Protein AF-A0A7V7JKV7-F1 (afdb_monomer_lite)

Secondary structure (DSSP, 8-state):
-----HHHHHHHHHHHHHHHHHHHHHHHHHHHHHHH--------------------HHHHHHHHHHHHHHHSS------------S-SS--HHHHHHHHHHHHHHTS----

Foldseek 3Di:
DDDDDPVNVVVVVVVVVVVVVVVVVVVVVVVCVVVVPPDDDDDDDDPPDPPQPACPVVNVVVVQVVVCVVVVHRDDDPDDHDPPDPPPPDDVVVVVVVCVVVVVVVPPPDD

pLDDT: mean 76.71, std 17.57, range [37.28, 96.38]

Radius of gyration: 28.01 Å; chains: 1; bounding box: 50×58×71 Å

Sequence (111 aa):
MASVSVEEVMAAVEKLRRDMQGEIATLKAALAAVKGARPAAAASAPVAAASAIEVSPEVVAILAASITAFLGKKVRIRSAKMLQTPYEIVNPWAQRGRVFIHASRNLPRRR

Structure (mmCIF, N/CA/C/O backbone):
data_AF-A0A7V7JKV7-F1
#
_entry.id   AF-A0A7V7JKV7-F1
#
loop_
_atom_site.group_PDB
_atom_site.id
_atom_site.type_symbol
_atom_site.label_atom_id
_atom_site.label_alt_id
_atom_site.label_comp_id
_atom_site.label_asym_id
_atom_site.label_entity_id
_atom_site.label_seq_id
_atom_site.pdbx_PDB_ins_code
_atom_site.Cartn_x
_atom_site.Cartn_y
_atom_site.Cartn_z
_atom_site.occupancy
_atom_site.B_iso_or_equiv
_atom_site.auth_seq_id
_atom_site.auth_comp_id
_atom_site.auth_asym_id
_atom_site.auth_atom_id
_atom_site.pdbx_PDB_model_num
ATOM 1 N N . MET A 1 1 ? 33.472 20.689 -47.789 1.00 43.47 1 MET A N 1
ATOM 2 C CA . MET A 1 1 ? 32.216 20.408 -47.066 1.00 43.47 1 MET A CA 1
ATOM 3 C C . MET A 1 1 ? 31.495 19.329 -47.848 1.00 43.47 1 MET A C 1
ATOM 5 O O . MET A 1 1 ? 31.093 19.605 -48.968 1.00 43.47 1 MET A O 1
ATOM 9 N N . ALA A 1 2 ? 31.460 18.094 -47.345 1.00 56.19 2 ALA A N 1
ATOM 10 C CA . ALA A 1 2 ? 30.767 17.006 -48.031 1.00 56.19 2 ALA A CA 1
ATOM 11 C C . ALA A 1 2 ? 29.258 17.243 -47.899 1.00 56.19 2 ALA A C 1
ATOM 13 O O . ALA A 1 2 ? 28.726 17.243 -46.790 1.00 56.19 2 ALA A O 1
ATOM 14 N N . SER A 1 3 ? 28.592 17.537 -49.012 1.00 59.69 3 SER A N 1
ATOM 15 C CA . SER A 1 3 ? 27.138 17.628 -49.073 1.00 59.69 3 SER A CA 1
ATOM 16 C C . SER A 1 3 ? 26.575 16.217 -48.955 1.00 59.69 3 SER A C 1
ATOM 18 O O . SER A 1 3 ? 26.669 15.446 -49.907 1.00 59.69 3 SER A O 1
ATOM 20 N N . VAL A 1 4 ? 26.037 15.876 -47.785 1.00 73.62 4 VAL A N 1
ATOM 21 C CA . VAL A 1 4 ? 25.295 14.626 -47.591 1.00 73.62 4 VAL A CA 1
ATOM 22 C C . VAL A 1 4 ? 24.109 14.644 -48.550 1.00 73.62 4 VAL A C 1
ATOM 24 O O . VAL A 1 4 ? 23.302 15.579 -48.529 1.00 73.62 4 VAL A O 1
ATOM 27 N N . SER A 1 5 ? 24.039 13.651 -49.430 1.00 83.88 5 SER A N 1
ATOM 28 C CA . SER A 1 5 ? 22.972 13.557 -50.420 1.00 83.88 5 SER A CA 1
ATOM 29 C C . SER A 1 5 ? 21.663 13.121 -49.749 1.00 83.88 5 SER A C 1
ATOM 31 O O . SER A 1 5 ? 21.651 12.383 -48.763 1.00 83.88 5 SER A O 1
ATOM 33 N N . VAL A 1 6 ? 20.524 13.581 -50.273 1.00 83.12 6 VAL A N 1
ATOM 34 C CA . VAL A 1 6 ? 19.194 13.180 -49.767 1.00 83.12 6 VAL A CA 1
ATOM 35 C C . VAL A 1 6 ? 19.011 11.657 -49.861 1.00 83.12 6 VAL A C 1
ATOM 37 O O . VAL A 1 6 ? 18.364 11.053 -49.009 1.00 83.12 6 VAL A O 1
ATOM 40 N N . GLU A 1 7 ? 19.646 11.027 -50.848 1.00 85.75 7 GLU A N 1
ATOM 41 C CA . GLU A 1 7 ? 19.646 9.577 -51.050 1.00 85.75 7 GLU A CA 1
ATOM 42 C C . GLU A 1 7 ? 20.356 8.828 -49.911 1.00 85.75 7 GLU A C 1
ATOM 44 O O . GLU A 1 7 ? 19.828 7.837 -49.406 1.00 85.75 7 GLU A O 1
ATOM 49 N N . GLU A 1 8 ? 21.493 9.335 -49.425 1.00 87.00 8 GLU A N 1
ATOM 50 C CA . GLU A 1 8 ? 22.204 8.765 -48.271 1.00 87.00 8 GLU A CA 1
ATOM 51 C C . GLU A 1 8 ? 21.377 8.850 -46.983 1.00 87.00 8 GLU A C 1
ATOM 53 O O . GLU A 1 8 ? 21.347 7.903 -46.193 1.00 87.00 8 GLU A O 1
ATOM 58 N N . VAL A 1 9 ? 20.667 9.962 -46.781 1.00 90.19 9 VAL A N 1
ATOM 59 C CA . VAL A 1 9 ? 19.790 10.151 -45.615 1.00 90.19 9 VAL A CA 1
ATOM 60 C C . VAL A 1 9 ? 18.619 9.171 -45.663 1.00 90.19 9 VAL A C 1
ATOM 62 O O . VAL A 1 9 ? 18.316 8.529 -44.657 1.00 90.19 9 VAL A O 1
ATOM 65 N N . MET A 1 10 ? 17.988 8.998 -46.826 1.00 90.00 10 MET A N 1
ATOM 66 C CA . MET A 1 10 ? 16.882 8.050 -46.989 1.00 90.00 10 MET A CA 1
ATOM 67 C C . MET A 1 10 ? 17.343 6.601 -46.797 1.00 90.00 10 MET A C 1
ATOM 69 O O . MET A 1 10 ? 16.697 5.848 -46.065 1.00 90.00 10 MET A O 1
ATOM 73 N N . ALA A 1 11 ? 18.507 6.232 -47.338 1.00 91.12 11 ALA A N 1
ATOM 74 C CA . ALA A 1 11 ? 19.102 4.915 -47.118 1.00 91.12 11 ALA A CA 1
ATOM 75 C C . ALA A 1 11 ? 19.424 4.662 -45.630 1.00 91.12 11 ALA A C 1
ATOM 77 O O . ALA A 1 11 ? 19.200 3.560 -45.115 1.00 91.12 11 ALA A O 1
ATOM 78 N N . ALA A 1 12 ? 19.899 5.684 -44.908 1.00 90.50 12 ALA A N 1
ATOM 79 C CA . ALA A 1 12 ? 20.160 5.600 -43.472 1.00 90.50 12 ALA A CA 1
ATOM 80 C C . ALA A 1 12 ? 18.869 5.438 -42.648 1.00 90.50 12 ALA A C 1
ATOM 82 O O . ALA A 1 12 ? 18.834 4.630 -41.718 1.00 90.50 12 ALA A O 1
ATOM 83 N N . VAL A 1 13 ? 17.791 6.141 -43.009 1.00 94.50 13 VAL A N 1
ATOM 84 C CA . VAL A 1 13 ? 16.478 6.016 -42.350 1.00 94.50 13 VAL A CA 1
ATOM 85 C C . VAL A 1 13 ? 15.872 4.631 -42.578 1.00 94.50 13 VAL A C 1
ATOM 87 O O . VAL A 1 13 ? 15.337 4.028 -41.648 1.00 94.50 13 VAL A O 1
ATOM 90 N N . GLU A 1 14 ? 15.989 4.077 -43.784 1.00 94.69 14 GLU A N 1
ATOM 91 C CA . GLU A 1 14 ? 15.515 2.721 -44.079 1.00 94.69 14 GLU A CA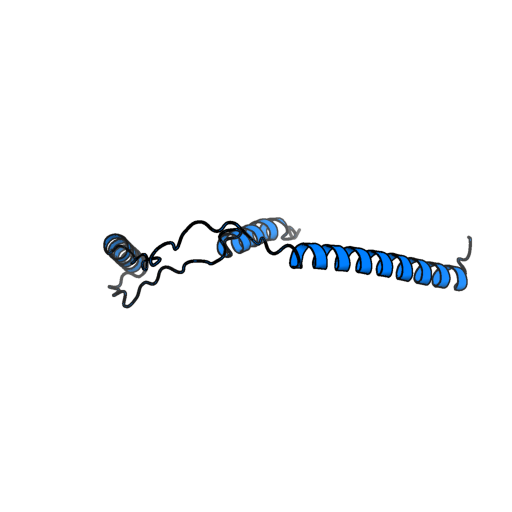 1
ATOM 92 C C . GLU A 1 14 ? 16.313 1.641 -43.350 1.00 94.69 14 GLU A C 1
ATOM 94 O O . GLU A 1 14 ? 15.758 0.614 -42.949 1.00 94.69 14 GLU A O 1
ATOM 99 N N . LYS A 1 15 ? 17.619 1.854 -43.167 1.00 94.19 15 LYS A N 1
ATOM 100 C CA . LYS A 1 15 ? 18.452 0.978 -42.341 1.00 94.19 15 LYS A CA 1
ATOM 101 C C . LYS A 1 15 ? 18.015 1.039 -40.876 1.00 94.19 15 LYS A C 1
ATOM 103 O O . LYS A 1 15 ? 17.682 0.004 -40.310 1.00 94.19 15 LYS A O 1
ATOM 108 N N . LEU A 1 16 ? 17.891 2.242 -40.314 1.00 95.25 16 LEU A N 1
ATOM 109 C CA . LEU A 1 16 ? 17.450 2.440 -38.931 1.00 95.25 16 LEU A CA 1
ATOM 110 C C . LEU A 1 16 ? 16.063 1.834 -38.677 1.00 95.25 16 LEU A C 1
ATOM 112 O O . LEU A 1 16 ? 15.839 1.180 -37.662 1.00 95.25 16 LEU A O 1
ATOM 116 N N . ARG A 1 17 ? 15.130 1.994 -39.624 1.00 96.38 17 ARG A N 1
ATOM 117 C CA . ARG A 1 17 ? 13.795 1.391 -39.540 1.00 96.38 17 ARG A CA 1
ATOM 118 C C . ARG A 1 17 ? 13.861 -0.136 -39.477 1.00 96.38 17 ARG A C 1
ATOM 120 O O . ARG A 1 17 ? 13.107 -0.730 -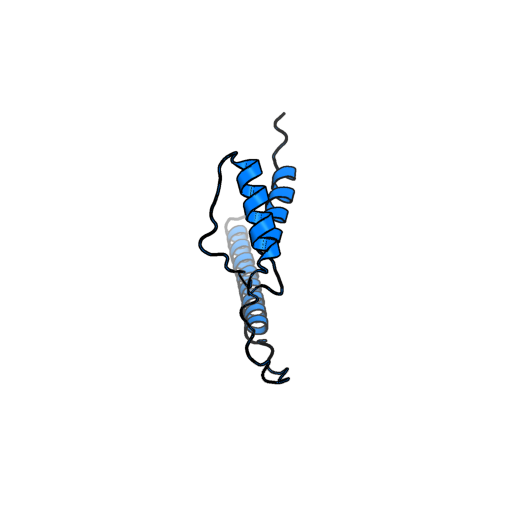38.709 1.00 96.38 17 ARG A O 1
ATOM 127 N N . ARG A 1 18 ? 14.726 -0.767 -40.276 1.00 95.50 18 ARG A N 1
ATOM 128 C CA . ARG A 1 18 ? 14.911 -2.228 -40.273 1.00 95.50 18 ARG A CA 1
ATOM 129 C C . ARG A 1 18 ? 15.511 -2.713 -38.958 1.00 95.50 18 ARG A C 1
ATOM 131 O O . ARG A 1 18 ? 14.998 -3.675 -38.391 1.00 95.50 18 ARG A O 1
ATOM 138 N N . ASP A 1 19 ? 16.512 -2.006 -38.446 1.00 94.56 19 ASP A N 1
ATOM 139 C CA . ASP A 1 19 ? 17.155 -2.333 -37.172 1.00 94.56 19 ASP A CA 1
ATOM 140 C C . ASP A 1 19 ? 16.140 -2.256 -36.015 1.00 94.56 19 ASP A C 1
ATOM 142 O O . ASP A 1 19 ? 15.955 -3.224 -35.275 1.00 94.56 19 ASP A O 1
ATOM 146 N N . MET A 1 20 ? 15.357 -1.170 -35.946 1.00 96.00 20 MET A N 1
ATOM 147 C CA . MET A 1 20 ? 14.289 -1.011 -34.949 1.00 96.00 20 MET A CA 1
ATOM 148 C C . MET A 1 20 ? 13.202 -2.087 -35.062 1.00 96.00 20 MET A C 1
ATOM 150 O O . MET A 1 20 ? 12.679 -2.562 -34.054 1.00 96.00 20 MET A O 1
ATOM 154 N N . GLN A 1 21 ? 12.831 -2.491 -36.279 1.00 94.62 21 GLN A N 1
ATOM 155 C CA . GLN A 1 21 ? 11.866 -3.575 -36.479 1.00 94.62 21 GLN A CA 1
ATOM 156 C C . GLN A 1 21 ? 12.405 -4.922 -35.979 1.00 94.62 21 GLN A C 1
ATOM 158 O O . GLN A 1 21 ? 11.637 -5.700 -35.406 1.00 94.62 21 GLN A O 1
ATOM 163 N N . GLY A 1 22 ? 13.709 -5.169 -36.136 1.00 93.88 22 GLY A N 1
ATOM 164 C CA . GLY A 1 22 ? 14.393 -6.333 -35.577 1.00 93.88 22 GLY A CA 1
ATOM 165 C C . GLY A 1 22 ? 14.345 -6.350 -34.050 1.00 93.88 22 GLY A C 1
ATOM 166 O O . GLY A 1 22 ? 13.910 -7.338 -33.459 1.00 93.88 22 GLY A O 1
ATOM 167 N N . GLU A 1 23 ? 14.692 -5.236 -33.406 1.00 91.44 23 GLU A N 1
ATOM 168 C CA . GLU A 1 23 ? 14.634 -5.101 -31.943 1.00 91.44 23 GLU A CA 1
ATOM 169 C C . GLU A 1 23 ? 13.211 -5.264 -31.391 1.00 91.44 23 GLU A C 1
ATOM 171 O O . GLU A 1 23 ? 12.985 -5.923 -30.377 1.00 91.44 23 GLU A O 1
ATOM 176 N N . ILE A 1 24 ? 12.206 -4.724 -32.082 1.00 95.50 24 ILE A N 1
ATOM 177 C CA . ILE A 1 24 ? 10.806 -4.909 -31.685 1.00 95.50 24 ILE A CA 1
ATOM 178 C C . ILE A 1 24 ? 10.408 -6.388 -31.775 1.00 95.50 24 ILE A C 1
ATOM 180 O O . ILE A 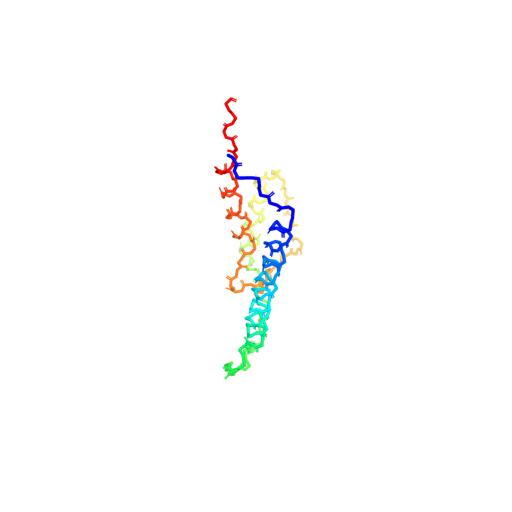1 24 ? 9.660 -6.872 -30.921 1.00 95.50 24 ILE A O 1
ATOM 184 N N . ALA A 1 25 ? 10.883 -7.121 -32.785 1.00 94.19 25 ALA A N 1
ATOM 185 C CA . ALA A 1 25 ? 10.595 -8.544 -32.928 1.00 94.19 25 ALA A CA 1
ATOM 186 C C . ALA A 1 25 ? 11.251 -9.377 -31.813 1.00 94.19 25 ALA A C 1
ATOM 188 O O . ALA A 1 25 ? 10.582 -10.226 -31.218 1.00 94.19 25 ALA A O 1
ATOM 189 N N . THR A 1 26 ? 12.513 -9.099 -31.472 1.00 93.88 26 THR A N 1
ATOM 190 C CA . THR A 1 26 ? 13.219 -9.801 -30.387 1.00 93.88 26 THR A CA 1
ATOM 191 C C . THR A 1 26 ? 12.577 -9.524 -29.028 1.00 93.88 26 THR A C 1
ATOM 193 O O . THR A 1 26 ? 12.317 -10.458 -28.267 1.00 93.88 26 THR A O 1
ATOM 196 N N . LEU A 1 27 ? 12.219 -8.268 -28.745 1.00 92.75 27 LEU A N 1
ATOM 197 C CA . LEU A 1 27 ? 11.532 -7.891 -27.508 1.00 92.75 27 LEU A CA 1
ATOM 198 C C . LEU A 1 27 ? 10.134 -8.508 -27.411 1.00 92.75 27 LEU A C 1
ATOM 200 O O . LEU A 1 27 ? 9.738 -8.968 -26.338 1.00 92.75 27 LEU A O 1
ATOM 204 N N . LYS A 1 28 ? 9.384 -8.575 -28.519 1.00 93.81 28 LYS A N 1
ATOM 205 C CA . LYS A 1 28 ? 8.086 -9.268 -28.557 1.00 93.81 28 LYS A CA 1
ATOM 206 C C . LYS A 1 28 ? 8.231 -10.764 -28.274 1.00 93.81 28 LYS A C 1
ATOM 208 O O . LYS A 1 28 ? 7.417 -11.303 -27.527 1.00 93.81 28 LYS A O 1
ATOM 213 N N . ALA A 1 29 ? 9.259 -11.417 -28.817 1.00 89.12 29 ALA A N 1
ATOM 214 C CA . ALA A 1 29 ? 9.539 -12.826 -28.548 1.00 89.12 29 ALA A CA 1
ATOM 215 C C . ALA A 1 29 ? 9.919 -13.064 -27.075 1.00 89.12 29 ALA A C 1
ATOM 217 O O . ALA A 1 29 ? 9.374 -13.964 -26.436 1.00 89.12 29 ALA A O 1
ATOM 218 N N . ALA A 1 30 ? 10.771 -12.209 -26.499 1.00 86.75 30 ALA A N 1
ATOM 219 C CA . ALA A 1 30 ? 11.121 -12.267 -25.080 1.00 86.75 30 ALA A CA 1
ATOM 220 C C . ALA A 1 30 ? 9.895 -12.046 -24.174 1.00 86.75 30 ALA A C 1
ATOM 222 O O . ALA A 1 30 ? 9.691 -12.778 -23.206 1.00 86.75 30 ALA A O 1
ATOM 223 N N . LEU A 1 31 ? 9.024 -11.091 -24.518 1.00 86.06 31 LEU A N 1
ATOM 224 C CA . LEU A 1 31 ? 7.780 -10.847 -23.787 1.00 86.06 31 LEU A CA 1
ATOM 225 C C . LEU A 1 31 ? 6.823 -12.046 -23.867 1.00 86.06 31 LEU A C 1
ATOM 227 O O . LEU A 1 31 ? 6.167 -12.367 -22.876 1.00 86.06 31 LEU A O 1
ATOM 231 N N . ALA A 1 32 ? 6.739 -12.710 -25.022 1.00 83.81 32 ALA A N 1
ATOM 232 C CA . ALA A 1 32 ? 5.943 -13.922 -25.187 1.00 83.81 32 ALA A CA 1
ATOM 233 C C . ALA A 1 32 ? 6.493 -15.083 -24.342 1.00 83.81 32 ALA A C 1
ATOM 235 O O . ALA A 1 32 ? 5.708 -15.777 -23.701 1.00 83.81 32 ALA A O 1
ATOM 236 N N . ALA A 1 33 ? 7.817 -15.244 -24.260 1.00 79.06 33 ALA A N 1
ATOM 237 C CA . ALA A 1 33 ? 8.453 -16.247 -23.406 1.00 79.06 33 ALA A CA 1
ATOM 238 C C . ALA A 1 33 ? 8.179 -15.996 -21.913 1.00 79.06 33 ALA A C 1
ATOM 240 O O . ALA A 1 33 ? 7.805 -16.917 -21.192 1.00 79.06 33 ALA A O 1
ATOM 241 N N . VAL A 1 34 ? 8.271 -14.742 -21.455 1.00 80.56 34 VAL A N 1
ATOM 242 C CA . VAL A 1 34 ? 7.982 -14.372 -20.057 1.00 80.56 34 VAL A CA 1
ATOM 243 C C . VAL A 1 34 ? 6.494 -14.526 -19.722 1.00 80.56 34 VAL A C 1
ATOM 245 O O . VAL A 1 34 ? 6.155 -14.995 -18.641 1.00 80.56 34 VAL A O 1
ATOM 248 N N . LYS A 1 35 ? 5.587 -14.174 -20.643 1.00 74.25 35 LYS A N 1
ATOM 249 C CA . LYS A 1 35 ? 4.138 -14.377 -20.452 1.00 74.25 35 LYS A CA 1
ATOM 250 C C . LYS A 1 35 ? 3.725 -15.851 -20.530 1.00 74.25 35 LYS A C 1
ATOM 252 O O . LYS A 1 35 ? 2.771 -16.240 -19.862 1.00 74.25 35 LYS A O 1
ATOM 257 N N . GLY A 1 36 ? 4.416 -16.648 -21.346 1.00 59.88 36 GLY A N 1
ATOM 258 C CA . GLY A 1 36 ? 4.205 -18.091 -21.487 1.00 59.88 36 GLY A CA 1
ATOM 259 C C . GLY A 1 36 ? 4.761 -18.896 -20.312 1.00 59.88 36 GLY A C 1
ATOM 260 O O . GLY A 1 36 ? 4.177 -19.912 -19.942 1.00 59.88 36 GLY A O 1
ATOM 261 N N . ALA A 1 37 ? 5.817 -18.404 -19.660 1.00 52.31 37 ALA A N 1
ATOM 262 C CA . ALA A 1 37 ? 6.336 -18.920 -18.398 1.00 52.31 37 ALA A CA 1
ATOM 263 C C . ALA A 1 37 ? 5.428 -18.526 -17.214 1.00 52.31 37 ALA A C 1
ATOM 265 O O . ALA A 1 37 ? 5.841 -17.876 -16.257 1.00 52.31 37 ALA A O 1
ATOM 266 N N . ARG A 1 38 ? 4.158 -18.938 -17.266 1.00 46.31 38 ARG A N 1
ATOM 267 C CA . ARG A 1 38 ? 3.338 -19.100 -16.065 1.00 46.31 38 ARG A CA 1
ATOM 268 C C . ARG A 1 38 ? 3.930 -20.294 -15.306 1.00 46.31 38 ARG A C 1
ATOM 270 O O . ARG A 1 38 ? 3.942 -21.382 -15.880 1.00 46.31 38 ARG A O 1
ATOM 277 N N . PRO A 1 39 ? 4.423 -20.144 -14.064 1.00 46.91 39 PRO A N 1
ATOM 278 C CA . PRO A 1 39 ? 4.934 -21.282 -13.318 1.00 46.91 39 PRO A CA 1
ATOM 279 C C . PRO A 1 39 ? 3.761 -22.214 -13.009 1.00 46.91 39 PRO A C 1
ATOM 281 O O . PRO A 1 39 ? 2.914 -21.937 -12.160 1.00 46.91 39 PRO A O 1
ATOM 284 N N . ALA A 1 40 ? 3.680 -23.301 -13.768 1.00 41.59 40 ALA A N 1
ATOM 285 C CA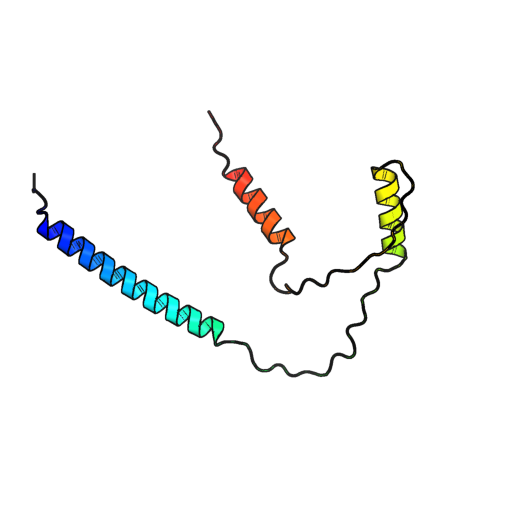 . ALA A 1 40 ? 2.911 -24.469 -13.403 1.00 41.59 40 ALA A CA 1
ATOM 286 C C . ALA A 1 40 ? 3.770 -25.314 -12.453 1.00 41.59 40 ALA A C 1
ATOM 288 O O . ALA A 1 40 ? 4.927 -25.594 -12.752 1.00 41.59 40 ALA A O 1
ATOM 289 N N . ALA A 1 41 ? 3.148 -25.727 -11.349 1.00 38.03 41 ALA A N 1
ATOM 290 C CA . ALA A 1 41 ? 3.620 -26.685 -10.348 1.00 38.03 41 ALA A CA 1
ATOM 291 C C . ALA A 1 41 ? 4.565 -26.163 -9.247 1.00 38.03 41 ALA A C 1
ATOM 293 O O . ALA A 1 41 ? 5.771 -26.379 -9.254 1.00 38.03 41 ALA A O 1
ATOM 294 N N . ALA A 1 42 ? 3.945 -25.658 -8.180 1.00 37.28 42 ALA A N 1
ATOM 295 C CA . ALA A 1 42 ? 4.118 -26.284 -6.872 1.00 37.28 42 ALA A CA 1
ATOM 296 C C . ALA A 1 42 ? 2.719 -26.557 -6.299 1.00 37.28 42 ALA A C 1
ATOM 298 O O . ALA A 1 42 ? 2.065 -25.677 -5.745 1.00 37.28 42 ALA A O 1
ATOM 299 N N . ALA A 1 43 ? 2.223 -27.773 -6.525 1.00 47.72 43 ALA A N 1
ATOM 300 C CA . ALA A 1 43 ? 1.076 -28.293 -5.804 1.00 47.72 43 ALA A CA 1
ATOM 301 C C . ALA A 1 43 ? 1.562 -28.745 -4.423 1.00 47.72 43 ALA A C 1
ATOM 303 O O . ALA A 1 43 ? 2.192 -29.792 -4.307 1.00 47.72 43 ALA A O 1
ATOM 304 N N . SER A 1 44 ? 1.242 -27.959 -3.397 1.00 40.38 44 SER A N 1
ATOM 305 C CA . SER A 1 44 ? 1.307 -28.379 -1.999 1.00 40.38 44 SER A CA 1
ATOM 306 C C . SER A 1 44 ? 0.040 -27.908 -1.291 1.00 40.38 44 SER A C 1
ATOM 308 O O . SER A 1 44 ? -0.054 -26.752 -0.896 1.00 40.38 44 SER A O 1
ATOM 310 N N . ALA A 1 45 ? -0.893 -28.853 -1.143 1.00 40.94 45 ALA A N 1
ATOM 311 C CA . ALA A 1 45 ? -2.039 -28.877 -0.231 1.00 40.94 45 ALA A CA 1
ATOM 312 C C . ALA A 1 45 ? -3.148 -27.810 -0.400 1.00 40.94 45 ALA A C 1
ATOM 314 O O . ALA A 1 45 ? -2.890 -26.653 -0.731 1.00 40.94 45 ALA A O 1
ATOM 315 N N . PRO A 1 46 ? -4.416 -28.169 -0.112 1.00 38.84 46 PRO A N 1
ATOM 316 C CA . PRO A 1 46 ? -5.441 -27.169 0.108 1.00 38.84 46 PRO A CA 1
ATOM 317 C C . PRO A 1 46 ? -5.074 -26.469 1.417 1.00 38.84 46 PRO A C 1
ATOM 319 O O . PRO A 1 46 ? -5.235 -27.036 2.498 1.00 38.84 46 PRO A O 1
ATOM 322 N N . VAL A 1 47 ? -4.550 -25.245 1.336 1.00 45.59 47 VAL A N 1
ATOM 323 C CA . VAL A 1 47 ? -4.563 -24.348 2.490 1.00 45.59 47 VAL A CA 1
ATOM 324 C C . VAL A 1 47 ? -6.033 -24.072 2.749 1.00 45.59 47 VAL A C 1
ATOM 326 O O . VAL A 1 47 ? -6.683 -23.287 2.056 1.00 45.59 47 VAL A O 1
ATOM 329 N N . ALA A 1 48 ? -6.561 -24.856 3.687 1.00 42.12 48 ALA A N 1
ATOM 330 C CA . ALA A 1 48 ? -7.828 -24.656 4.344 1.00 42.12 48 ALA A CA 1
ATOM 331 C C . ALA A 1 48 ? -8.049 -23.159 4.519 1.00 42.12 48 ALA A C 1
ATOM 333 O O . ALA A 1 48 ? -7.153 -22.482 5.017 1.00 42.12 48 ALA A O 1
ATOM 334 N N . ALA A 1 49 ? -9.208 -22.697 4.038 1.00 44.00 49 ALA A N 1
ATOM 335 C CA . ALA A 1 49 ? -9.821 -21.412 4.324 1.00 44.00 49 ALA A CA 1
ATOM 336 C C . ALA A 1 49 ? -8.819 -20.396 4.877 1.00 44.00 49 ALA A C 1
ATOM 338 O O . ALA A 1 49 ? -8.589 -20.369 6.085 1.00 44.00 49 ALA A O 1
ATOM 339 N N . ALA A 1 50 ? -8.237 -19.577 3.992 1.00 41.84 50 ALA A N 1
ATOM 340 C CA . ALA A 1 50 ? -7.665 -18.305 4.397 1.00 41.84 50 ALA A CA 1
ATOM 341 C C . ALA A 1 50 ? -8.768 -17.582 5.168 1.00 41.84 50 ALA A C 1
ATOM 343 O O . ALA A 1 50 ? -9.668 -16.968 4.587 1.00 41.84 50 ALA A O 1
ATOM 344 N N . SER A 1 51 ? -8.755 -17.777 6.482 1.00 42.94 51 SER A N 1
ATOM 345 C CA . SER A 1 51 ? -9.604 -17.089 7.412 1.00 42.94 51 SER A CA 1
ATOM 346 C C . SER A 1 51 ? -9.408 -15.632 7.070 1.00 42.94 51 SER A C 1
ATOM 348 O O . SER A 1 51 ? -8.284 -15.157 6.865 1.00 42.94 51 SER A O 1
ATOM 350 N N . ALA A 1 52 ? -10.525 -14.932 6.913 1.00 47.66 52 ALA A N 1
ATOM 351 C CA . ALA A 1 52 ? -10.519 -13.501 7.067 1.00 47.66 52 ALA A CA 1
ATOM 352 C C . ALA A 1 52 ? -9.639 -13.228 8.290 1.00 47.66 52 ALA A C 1
ATOM 354 O O . ALA A 1 52 ? -9.986 -13.635 9.396 1.00 47.66 52 ALA A O 1
ATOM 355 N N . ILE A 1 53 ? -8.446 -12.671 8.073 1.00 54.00 53 ILE A N 1
ATOM 356 C CA . ILE A 1 53 ? -7.619 -12.173 9.161 1.00 54.00 53 ILE A CA 1
ATOM 357 C C . ILE A 1 53 ? -8.425 -10.980 9.650 1.00 54.00 53 ILE A C 1
ATOM 359 O O . ILE A 1 53 ? -8.331 -9.875 9.110 1.00 54.00 53 ILE A O 1
ATOM 363 N N . GLU A 1 54 ? -9.361 -11.269 10.548 1.00 59.72 54 GLU A N 1
ATOM 364 C CA . GLU A 1 54 ? -10.180 -10.284 11.212 1.00 59.72 54 GLU A CA 1
ATOM 365 C C . GLU A 1 54 ? -9.207 -9.316 11.868 1.00 59.72 54 GLU A C 1
ATOM 367 O O . GLU A 1 54 ? -8.240 -9.711 12.524 1.00 59.72 54 GLU A O 1
ATOM 372 N N . VAL A 1 55 ? -9.398 -8.028 11.598 1.00 67.62 55 VAL A N 1
ATOM 373 C CA . VAL A 1 55 ? -8.581 -6.996 12.224 1.00 67.62 55 VAL A CA 1
ATOM 374 C C . VAL A 1 55 ? -8.792 -7.146 13.726 1.00 67.62 55 VAL A C 1
ATOM 376 O O . VAL A 1 55 ? -9.919 -6.972 14.191 1.00 67.62 55 VAL A O 1
ATOM 379 N N . SER A 1 56 ? -7.731 -7.504 14.461 1.00 80.50 56 SER A N 1
ATOM 380 C CA . SER A 1 56 ? -7.813 -7.716 15.908 1.00 80.50 56 SER A CA 1
ATOM 381 C C . SER A 1 56 ? -8.516 -6.522 16.567 1.00 80.50 56 SER A C 1
ATOM 383 O O . SER A 1 56 ? -8.221 -5.370 16.213 1.00 80.50 56 SER A O 1
ATOM 385 N N . PRO A 1 57 ? -9.436 -6.757 17.519 1.00 81.25 57 PRO A N 1
ATOM 386 C CA . PRO A 1 57 ? -10.157 -5.683 18.197 1.00 81.25 57 PRO A CA 1
ATOM 387 C C . PRO A 1 57 ? -9.208 -4.681 18.869 1.00 81.25 57 PRO A C 1
ATOM 389 O O . PRO A 1 57 ? -9.520 -3.492 18.935 1.00 81.25 57 PRO A O 1
ATOM 392 N N . GLU A 1 58 ? -8.019 -5.124 19.285 1.00 86.44 58 GLU A N 1
ATOM 393 C CA . GLU A 1 58 ? -6.964 -4.263 19.826 1.00 86.44 58 GLU A CA 1
ATOM 394 C C . GLU A 1 58 ? -6.489 -3.230 18.798 1.00 86.44 58 GLU A C 1
ATOM 396 O O . GLU A 1 58 ? -6.385 -2.041 19.095 1.00 86.44 58 GLU A O 1
ATOM 401 N N . VAL A 1 59 ? -6.276 -3.658 17.551 1.00 87.94 59 VAL A N 1
ATOM 402 C CA . VAL A 1 59 ? -5.850 -2.781 16.452 1.00 87.94 59 VAL A CA 1
ATOM 403 C C . VAL A 1 59 ? -6.942 -1.765 16.127 1.00 87.94 59 VAL A C 1
ATOM 405 O O . VAL A 1 59 ? -6.650 -0.589 15.913 1.00 87.94 59 VAL A O 1
ATOM 408 N N . VAL A 1 60 ? -8.210 -2.185 16.139 1.00 87.19 60 VAL A N 1
ATOM 409 C CA . VAL A 1 60 ? -9.352 -1.281 15.932 1.00 87.19 60 VAL A CA 1
ATOM 410 C C . VAL A 1 60 ? -9.446 -0.243 17.055 1.00 87.19 60 VAL A C 1
ATOM 412 O O . VAL A 1 60 ? -9.704 0.928 16.776 1.00 87.19 60 VAL A O 1
ATOM 415 N N . ALA A 1 61 ? -9.203 -0.635 18.308 1.00 88.69 61 ALA A N 1
ATOM 416 C CA . ALA A 1 61 ? -9.213 0.276 19.450 1.00 88.69 61 ALA A CA 1
ATOM 417 C C . ALA A 1 61 ? -8.074 1.305 19.380 1.00 88.69 61 ALA A C 1
ATOM 419 O O . ALA A 1 61 ? -8.318 2.498 19.573 1.00 88.69 61 ALA A O 1
ATOM 420 N N . ILE A 1 62 ? -6.858 0.869 19.035 1.00 92.25 62 ILE A N 1
ATOM 421 C CA . ILE A 1 62 ? -5.710 1.762 18.827 1.00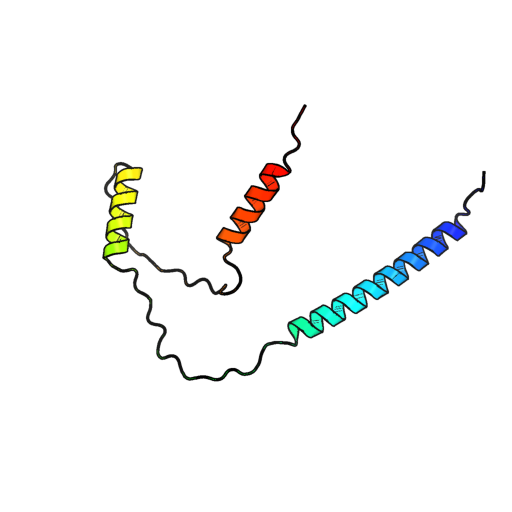 92.25 62 ILE A CA 1
ATOM 422 C C . ILE A 1 62 ? -6.004 2.736 17.683 1.00 92.25 62 ILE A C 1
ATOM 424 O O . ILE A 1 62 ? -5.843 3.942 17.851 1.00 92.25 62 ILE A O 1
ATOM 428 N N . LEU A 1 63 ? -6.516 2.243 16.549 1.00 89.38 63 LEU A N 1
ATOM 429 C CA . LEU A 1 63 ? -6.916 3.086 15.420 1.00 89.38 63 LEU A CA 1
ATOM 430 C C . LEU A 1 63 ? -7.964 4.121 15.830 1.00 89.38 63 LEU A C 1
ATOM 432 O O . LEU A 1 63 ? -7.819 5.297 15.502 1.00 89.38 63 LEU A O 1
ATOM 436 N N . ALA A 1 64 ? -9.001 3.711 16.562 1.00 88.62 64 ALA A N 1
ATOM 437 C CA . ALA A 1 64 ? -10.016 4.630 17.055 1.00 88.62 64 ALA A CA 1
ATOM 438 C C . ALA A 1 64 ? -9.386 5.704 17.950 1.00 88.62 64 ALA A C 1
ATOM 440 O O . ALA A 1 64 ? -9.592 6.887 17.694 1.00 88.62 64 ALA A O 1
ATOM 441 N N . ALA A 1 65 ? -8.559 5.319 18.926 1.00 90.62 65 ALA A N 1
ATOM 442 C CA . ALA A 1 65 ? -7.874 6.253 19.816 1.00 90.62 65 ALA A CA 1
ATOM 443 C C . ALA A 1 65 ? -7.014 7.260 19.035 1.00 90.62 65 ALA A C 1
ATOM 445 O O . ALA A 1 65 ? -7.166 8.470 19.214 1.00 90.62 65 ALA A O 1
ATOM 446 N N . SER A 1 66 ? -6.183 6.788 18.103 1.00 93.00 66 SER A N 1
ATOM 447 C CA . SER A 1 66 ? -5.341 7.647 17.266 1.00 93.00 66 SER A CA 1
ATOM 448 C C . SER A 1 66 ? -6.161 8.610 16.407 1.00 93.00 66 SER A C 1
ATOM 450 O O . SER A 1 66 ? -5.853 9.799 16.352 1.00 93.00 66 SER A O 1
ATOM 452 N N . ILE A 1 67 ? -7.239 8.133 15.777 1.00 92.31 67 ILE A N 1
ATOM 453 C CA . ILE A 1 67 ? -8.126 8.976 14.965 1.00 92.31 67 ILE A CA 1
ATOM 454 C C . ILE A 1 67 ? -8.821 10.022 15.843 1.00 92.31 67 ILE A C 1
ATOM 456 O O . ILE A 1 67 ? -8.915 11.186 15.454 1.00 92.31 67 ILE A O 1
ATOM 460 N N . THR A 1 68 ? -9.281 9.639 17.038 1.00 93.50 68 THR A N 1
ATOM 461 C CA . THR A 1 68 ? -9.907 10.588 17.968 1.00 93.50 68 THR A CA 1
ATOM 462 C C . THR A 1 68 ? -8.928 11.635 18.483 1.00 93.50 68 THR A C 1
ATOM 464 O O . THR A 1 68 ? -9.308 12.797 18.590 1.00 93.50 68 THR A O 1
ATOM 467 N N . ALA A 1 69 ? -7.672 11.261 18.736 1.00 92.88 69 ALA A N 1
ATOM 468 C CA . ALA A 1 69 ? -6.624 12.194 19.133 1.00 92.88 69 ALA A CA 1
ATOM 469 C C . ALA A 1 69 ? -6.276 13.168 17.998 1.00 92.88 69 ALA A C 1
ATOM 471 O O . ALA A 1 69 ? -6.112 14.359 18.239 1.00 92.88 69 ALA A O 1
ATOM 472 N N . PHE A 1 70 ? -6.224 12.682 16.754 1.00 91.69 70 PHE A N 1
ATOM 473 C CA . PHE A 1 70 ? -5.918 13.509 15.587 1.00 91.69 70 PHE A CA 1
ATOM 474 C C . PHE A 1 70 ? -7.048 14.487 15.231 1.00 91.69 70 PHE A C 1
ATOM 476 O O . PHE A 1 70 ? -6.793 15.643 14.911 1.00 91.69 70 PHE A O 1
ATOM 483 N N . LEU A 1 71 ? -8.305 14.037 15.283 1.00 92.00 71 LEU A N 1
ATOM 484 C CA . LEU A 1 71 ? -9.466 14.854 14.908 1.00 92.00 71 LEU A CA 1
ATOM 485 C C . LEU A 1 71 ? -10.056 15.657 16.078 1.00 92.00 71 LEU A C 1
ATOM 487 O O . LEU A 1 71 ? -10.900 16.524 15.850 1.00 92.00 71 LEU A O 1
ATOM 491 N N . GLY A 1 72 ? -9.691 15.332 17.323 1.00 91.50 72 GLY A N 1
ATOM 492 C CA . GLY A 1 72 ? -10.270 15.914 18.541 1.00 91.50 72 GLY A CA 1
ATOM 493 C C . GLY A 1 72 ? -11.748 15.563 18.769 1.00 91.50 72 GLY A C 1
ATOM 494 O O . GLY A 1 72 ? -12.421 16.192 19.583 1.00 91.50 72 GLY A O 1
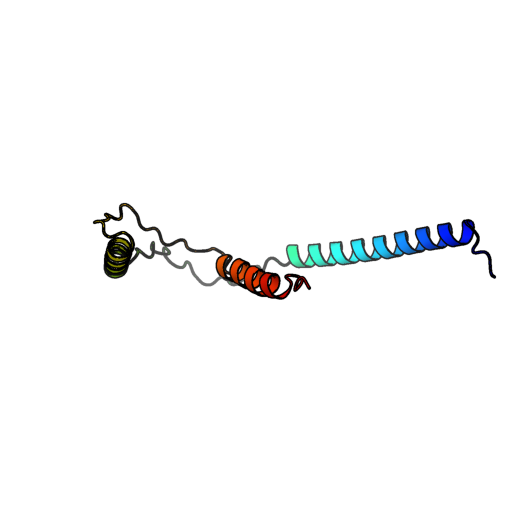ATOM 495 N N . LYS A 1 73 ? -12.291 14.586 18.031 1.00 88.19 73 LYS A N 1
ATOM 496 C CA . LYS A 1 73 ? -13.712 14.199 18.042 1.00 88.19 73 LYS A CA 1
ATOM 497 C C . LYS A 1 73 ? -13.841 12.691 18.201 1.00 88.19 73 LYS A C 1
ATOM 499 O O . LYS A 1 73 ? -13.030 11.948 17.660 1.00 88.19 73 LYS A O 1
ATOM 504 N N . LYS A 1 74 ? -14.878 12.226 18.909 1.00 85.12 74 LYS A N 1
ATOM 505 C CA . LYS A 1 74 ? -15.156 10.788 19.075 1.00 85.12 74 LYS A CA 1
ATOM 506 C C . LYS A 1 74 ? -15.546 10.165 17.729 1.00 85.12 74 LYS A C 1
ATOM 508 O O . LYS A 1 74 ? -16.488 10.626 17.090 1.00 85.12 74 LYS A O 1
ATOM 513 N N . VAL A 1 75 ? -14.845 9.106 17.321 1.00 86.00 75 VAL A N 1
ATOM 514 C CA . VAL A 1 75 ? -15.057 8.402 16.047 1.00 86.00 75 VAL A CA 1
ATOM 515 C C . VAL A 1 75 ? -15.441 6.953 16.314 1.00 86.00 75 VAL A C 1
ATOM 517 O O . VAL A 1 75 ? -14.835 6.283 17.146 1.00 86.00 75 VAL A O 1
ATOM 520 N N . ARG A 1 76 ? -16.451 6.463 15.586 1.00 86.56 76 ARG A N 1
ATOM 521 C CA . ARG A 1 76 ? -16.887 5.062 15.607 1.00 86.56 76 ARG A CA 1
ATOM 522 C C . ARG A 1 76 ? -16.526 4.396 14.283 1.00 86.56 76 ARG A C 1
ATOM 524 O O . ARG A 1 76 ? -17.035 4.790 13.235 1.00 86.56 76 ARG A O 1
ATOM 531 N N . ILE A 1 77 ? -15.677 3.376 14.338 1.00 84.88 77 ILE A N 1
ATOM 532 C CA . ILE A 1 77 ? -15.295 2.576 13.169 1.00 84.88 77 ILE A CA 1
ATOM 533 C C . ILE A 1 77 ? -16.447 1.607 12.859 1.00 84.88 77 ILE A C 1
ATOM 535 O O . ILE A 1 77 ? -16.827 0.810 13.712 1.00 84.88 77 ILE A O 1
ATOM 539 N N . ARG A 1 78 ? -17.045 1.707 11.661 1.00 84.69 78 ARG A N 1
ATOM 540 C CA . ARG A 1 78 ? -18.160 0.835 11.228 1.00 84.69 78 ARG A CA 1
ATOM 541 C C . ARG A 1 78 ? -17.692 -0.473 10.597 1.00 84.69 78 ARG A C 1
ATOM 543 O O . ARG A 1 78 ? -18.331 -1.498 10.784 1.00 84.69 78 ARG A O 1
ATOM 550 N N . SER A 1 79 ? -16.600 -0.424 9.843 1.00 77.69 79 SER A N 1
ATOM 551 C CA . SER A 1 79 ? -16.023 -1.586 9.174 1.00 77.69 79 SER A CA 1
ATOM 552 C C . SER A 1 79 ? -14.528 -1.374 8.997 1.00 77.69 79 SER A C 1
ATOM 554 O O . SER A 1 79 ? -14.115 -0.338 8.473 1.00 77.69 79 SER A O 1
ATOM 556 N N . ALA A 1 80 ? -13.734 -2.363 9.388 1.00 80.06 80 ALA A N 1
ATOM 557 C CA . ALA A 1 80 ? -12.318 -2.438 9.070 1.00 80.06 80 ALA A CA 1
ATOM 558 C C . ALA A 1 80 ? -12.099 -3.720 8.267 1.00 80.06 80 ALA A C 1
ATOM 560 O O . ALA A 1 80 ? -12.450 -4.806 8.721 1.00 80.06 80 ALA A O 1
ATOM 561 N N . LYS A 1 81 ? -11.563 -3.588 7.054 1.00 79.75 81 LYS A N 1
ATOM 562 C CA . LYS A 1 81 ? -11.227 -4.729 6.204 1.00 79.75 81 LYS A CA 1
ATOM 563 C C . LYS A 1 81 ? -9.737 -4.690 5.926 1.00 79.75 81 LYS A C 1
ATOM 565 O O . LYS A 1 81 ? -9.248 -3.712 5.362 1.00 79.75 81 LYS A O 1
ATOM 570 N N . MET A 1 82 ? -9.032 -5.753 6.302 1.00 74.25 82 MET A N 1
ATOM 571 C CA . MET A 1 82 ? -7.651 -5.934 5.882 1.00 74.25 82 MET A CA 1
ATOM 572 C C . MET A 1 82 ? -7.653 -6.187 4.373 1.00 74.25 82 MET A C 1
ATOM 574 O O . MET A 1 82 ? -8.209 -7.178 3.895 1.00 74.25 82 MET A O 1
ATOM 578 N N . LEU A 1 83 ? -7.077 -5.264 3.607 1.00 74.31 83 LEU A N 1
ATOM 579 C CA . LEU A 1 83 ? -6.873 -5.471 2.181 1.00 74.31 83 LEU A CA 1
ATOM 580 C C . LEU A 1 83 ? -5.679 -6.407 2.021 1.00 74.31 83 LEU A C 1
ATOM 582 O O . LEU A 1 83 ? -4.534 -5.981 2.153 1.00 74.31 83 LEU A O 1
ATOM 586 N N . GLN A 1 84 ? -5.950 -7.683 1.749 1.00 66.31 84 GLN A N 1
ATOM 587 C CA . GLN A 1 84 ? -4.921 -8.589 1.256 1.00 66.31 84 GLN A CA 1
ATOM 588 C C . GLN A 1 84 ? -4.500 -8.081 -0.120 1.00 66.31 84 GLN A C 1
ATOM 590 O O . GLN A 1 84 ? -5.239 -8.190 -1.099 1.00 66.31 84 GLN A O 1
ATOM 595 N N . THR A 1 85 ? -3.346 -7.424 -0.181 1.00 63.09 85 THR A N 1
ATOM 596 C CA . THR A 1 85 ? -2.770 -7.009 -1.452 1.00 63.09 85 THR A CA 1
ATOM 597 C C . THR A 1 85 ? -2.320 -8.266 -2.191 1.00 63.09 85 THR A C 1
ATOM 599 O O . THR A 1 85 ? -1.455 -8.962 -1.665 1.00 63.09 85 THR A O 1
ATOM 602 N N . PRO A 1 86 ? -2.812 -8.537 -3.414 1.00 63.47 86 PRO A N 1
ATOM 603 C CA . PRO A 1 86 ? -2.361 -9.680 -4.218 1.00 63.47 86 PRO A CA 1
ATOM 604 C C . PRO A 1 86 ? -0.880 -9.594 -4.619 1.00 63.47 86 PRO A C 1
ATOM 606 O O . PRO A 1 86 ? -0.339 -10.493 -5.254 1.00 63.47 86 PRO A O 1
ATOM 609 N N . TYR A 1 87 ? -0.230 -8.472 -4.313 1.00 55.62 87 TYR A N 1
ATOM 610 C CA . TYR A 1 87 ? 1.123 -8.162 -4.723 1.00 55.62 87 TYR A CA 1
ATOM 611 C C . TYR A 1 87 ? 2.124 -8.653 -3.680 1.00 55.62 87 TYR A C 1
ATOM 613 O O . TYR A 1 87 ? 2.758 -7.855 -2.995 1.00 55.62 87 TYR A O 1
ATOM 621 N N . GLU A 1 88 ? 2.292 -9.967 -3.590 1.00 59.12 88 GLU A N 1
ATOM 622 C CA . GLU A 1 88 ? 3.371 -10.579 -2.801 1.00 59.12 88 GLU A CA 1
ATOM 623 C C . GLU A 1 88 ? 4.761 -10.112 -3.292 1.00 59.12 88 GLU A C 1
ATOM 625 O O . GLU A 1 88 ? 5.729 -10.089 -2.541 1.00 59.12 88 GLU A O 1
ATOM 630 N N . ILE A 1 89 ? 4.838 -9.637 -4.543 1.00 60.88 89 ILE A N 1
ATOM 631 C CA . ILE A 1 89 ? 6.079 -9.199 -5.188 1.00 60.88 89 ILE A CA 1
ATOM 632 C C . ILE A 1 89 ? 6.265 -7.669 -5.123 1.00 60.88 89 ILE A C 1
ATOM 634 O O . ILE A 1 89 ? 7.402 -7.204 -5.048 1.00 60.88 89 ILE A O 1
ATOM 638 N N . VAL A 1 90 ? 5.196 -6.850 -5.144 1.00 63.59 90 VAL A N 1
ATOM 639 C CA . VAL A 1 90 ? 5.352 -5.380 -5.203 1.00 63.59 90 VAL A CA 1
ATOM 640 C C . VAL A 1 90 ? 4.228 -4.584 -4.524 1.00 63.59 90 VAL A C 1
ATOM 642 O O . VAL A 1 90 ? 3.165 -4.353 -5.091 1.00 63.59 90 VAL A O 1
ATOM 645 N N . ASN A 1 91 ? 4.497 -4.048 -3.333 1.00 78.19 91 ASN A N 1
ATOM 646 C CA . ASN A 1 91 ? 3.570 -3.155 -2.635 1.00 78.19 91 ASN A CA 1
ATOM 647 C C . ASN A 1 91 ? 3.390 -1.810 -3.400 1.00 78.19 91 ASN A C 1
ATOM 649 O O . ASN A 1 91 ? 4.365 -1.064 -3.556 1.00 78.19 91 ASN A O 1
ATOM 653 N N . PRO A 1 92 ? 2.167 -1.440 -3.835 1.00 76.75 92 PRO A N 1
ATOM 654 C CA . PRO A 1 92 ? 1.919 -0.221 -4.615 1.00 76.75 92 PRO A CA 1
ATOM 655 C C . PRO A 1 92 ? 2.212 1.078 -3.843 1.00 76.75 92 PRO A C 1
ATOM 657 O O . PRO A 1 92 ? 2.647 2.068 -4.436 1.00 76.75 92 PRO A O 1
ATOM 660 N N . TRP A 1 93 ? 2.049 1.086 -2.514 1.00 76.62 93 TRP A N 1
ATOM 661 C CA . TRP A 1 93 ? 2.459 2.220 -1.676 1.00 76.62 93 TRP A CA 1
ATOM 662 C C . TRP A 1 93 ? 3.978 2.386 -1.661 1.00 76.62 93 TRP A C 1
ATOM 664 O O . TRP A 1 93 ? 4.480 3.508 -1.746 1.00 76.62 93 TRP A O 1
ATOM 674 N N . ALA A 1 94 ? 4.717 1.274 -1.634 1.00 81.56 94 ALA A N 1
ATOM 675 C CA . ALA A 1 94 ? 6.172 1.302 -1.714 1.00 81.56 94 ALA A CA 1
ATOM 676 C C . ALA A 1 94 ? 6.655 1.812 -3.082 1.00 81.56 94 ALA A C 1
ATOM 678 O O . ALA A 1 94 ? 7.597 2.602 -3.140 1.00 81.56 94 ALA A O 1
ATOM 679 N N . GLN A 1 95 ? 5.990 1.433 -4.180 1.00 83.50 95 GLN A N 1
ATOM 680 C CA . GLN A 1 95 ? 6.288 1.985 -5.508 1.00 83.50 95 GLN A CA 1
ATOM 681 C C . GLN A 1 95 ? 6.053 3.494 -5.558 1.00 83.50 95 GLN A C 1
ATOM 683 O O . GLN A 1 95 ? 6.933 4.239 -5.989 1.00 83.50 95 GLN A O 1
ATOM 688 N N . ARG A 1 96 ? 4.893 3.956 -5.078 1.00 85.75 96 ARG A N 1
ATOM 689 C CA . ARG A 1 96 ? 4.550 5.382 -5.086 1.00 85.75 96 ARG A CA 1
ATOM 690 C C . ARG A 1 96 ? 5.520 6.209 -4.241 1.00 85.75 96 ARG A C 1
ATOM 692 O O . ARG A 1 96 ? 5.940 7.277 -4.680 1.00 85.75 96 ARG A O 1
ATOM 699 N N . GLY A 1 97 ? 5.927 5.694 -3.081 1.00 87.94 97 GLY A N 1
ATOM 700 C CA . GLY A 1 97 ? 6.948 6.318 -2.239 1.00 87.94 97 GLY A CA 1
ATOM 701 C C . GLY A 1 97 ? 8.300 6.444 -2.945 1.00 87.94 97 GLY A C 1
ATOM 702 O O . GLY A 1 97 ? 8.878 7.529 -2.966 1.00 87.94 97 GLY A O 1
ATOM 703 N N . ARG A 1 98 ? 8.780 5.374 -3.598 1.00 87.44 98 ARG A N 1
ATOM 704 C CA . ARG A 1 98 ? 10.038 5.405 -4.369 1.00 87.44 98 ARG A CA 1
ATOM 705 C C . ARG A 1 98 ? 9.989 6.443 -5.486 1.00 87.44 98 ARG A C 1
ATOM 707 O O . ARG A 1 98 ? 10.910 7.246 -5.601 1.00 87.44 98 ARG A O 1
ATOM 714 N N . VAL A 1 99 ? 8.908 6.470 -6.268 1.00 89.06 99 VAL A N 1
ATOM 715 C CA . VAL A 1 99 ? 8.735 7.457 -7.347 1.00 89.06 99 VAL A CA 1
ATOM 716 C C . VAL A 1 99 ? 8.760 8.879 -6.795 1.00 89.06 99 VAL A C 1
ATOM 718 O O . VAL A 1 99 ? 9.444 9.724 -7.360 1.00 89.06 99 VAL A O 1
ATOM 721 N N . PHE A 1 100 ? 8.087 9.146 -5.674 1.00 87.75 100 PHE A N 1
ATOM 722 C CA . PHE A 1 100 ? 8.083 10.476 -5.063 1.00 87.75 100 PHE A CA 1
ATOM 723 C C . PHE A 1 100 ? 9.480 10.915 -4.593 1.00 87.75 100 PHE A C 1
ATOM 725 O O . PHE A 1 100 ? 9.884 12.050 -4.839 1.00 87.75 100 PHE A O 1
ATOM 732 N N . ILE A 1 101 ? 10.247 10.012 -3.974 1.00 89.00 101 ILE A N 1
ATOM 733 C CA . ILE A 1 101 ? 11.624 10.283 -3.526 1.00 89.00 101 ILE A CA 1
ATOM 734 C C . ILE A 1 101 ? 12.559 10.524 -4.719 1.00 89.00 101 ILE A C 1
ATOM 736 O O . ILE A 1 101 ? 13.379 11.440 -4.693 1.00 89.00 101 ILE A O 1
ATOM 740 N N . HIS A 1 102 ? 12.447 9.727 -5.782 1.00 88.25 102 HIS A N 1
ATOM 741 C CA . HIS A 1 102 ? 13.259 9.931 -6.983 1.00 88.25 102 HIS A CA 1
ATOM 742 C C . HIS A 1 102 ? 12.869 11.217 -7.720 1.00 88.25 102 HIS A C 1
ATOM 744 O O . HIS A 1 102 ? 13.742 11.954 -8.175 1.00 88.25 102 HIS A O 1
ATOM 750 N N . ALA A 1 103 ? 11.573 11.518 -7.797 1.00 87.12 103 ALA A N 1
ATOM 751 C CA . ALA A 1 103 ? 11.070 12.732 -8.422 1.00 87.12 103 ALA A CA 1
ATOM 752 C C . ALA A 1 103 ? 11.498 13.994 -7.662 1.00 87.12 103 ALA A C 1
ATOM 754 O O . ALA A 1 103 ? 11.906 14.959 -8.300 1.00 87.12 103 ALA A O 1
ATOM 755 N N . SER A 1 104 ? 11.481 13.990 -6.323 1.00 84.81 104 SER A N 1
ATOM 756 C CA . SER A 1 104 ? 11.873 15.162 -5.522 1.00 84.81 104 SER A CA 1
ATOM 757 C C . SER A 1 104 ? 13.323 15.584 -5.766 1.00 84.81 104 SER A C 1
ATOM 759 O O . SER A 1 104 ? 13.644 16.771 -5.754 1.00 84.81 104 SER A O 1
ATOM 761 N N . ARG A 1 105 ? 14.192 14.611 -6.049 1.00 81.75 105 ARG A N 1
ATOM 762 C CA . ARG A 1 105 ? 15.609 14.830 -6.344 1.00 81.75 105 ARG A CA 1
ATOM 763 C C . ARG A 1 105 ? 15.867 15.287 -7.782 1.00 81.75 105 ARG A C 1
ATOM 765 O O . ARG A 1 105 ? 16.917 15.860 -8.048 1.00 81.75 105 ARG A O 1
ATOM 772 N N . ASN A 1 106 ? 14.900 15.063 -8.669 1.00 79.44 106 ASN A N 1
ATOM 773 C CA . ASN A 1 106 ? 14.910 15.505 -10.060 1.00 79.44 106 ASN A CA 1
ATOM 774 C C . ASN A 1 106 ? 14.167 16.832 -10.273 1.00 79.44 106 ASN A C 1
ATOM 776 O O . ASN A 1 106 ? 14.058 17.270 -11.419 1.00 79.44 106 ASN A O 1
ATOM 780 N N . LEU A 1 107 ? 13.668 17.499 -9.219 1.00 77.75 107 LEU A N 1
ATOM 781 C CA . LEU A 1 107 ? 13.187 18.867 -9.391 1.00 77.75 107 LEU A CA 1
ATOM 782 C C . LEU A 1 107 ? 14.373 19.744 -9.818 1.00 77.75 107 LEU A C 1
ATOM 784 O O . LEU A 1 107 ? 15.371 19.804 -9.089 1.00 77.75 107 LEU A O 1
ATOM 788 N N . PRO A 1 108 ? 14.288 20.437 -10.969 1.00 74.75 108 PRO A N 1
ATOM 789 C CA . PRO A 1 108 ? 15.328 21.365 -11.366 1.00 74.75 108 PRO A CA 1
ATOM 790 C C . PRO A 1 108 ? 15.448 22.411 -10.261 1.00 74.75 108 PRO A C 1
ATOM 792 O O . PRO A 1 108 ? 14.493 23.134 -9.965 1.00 74.75 108 PRO A O 1
ATOM 795 N N . ARG A 1 109 ? 16.617 22.462 -9.610 1.00 74.75 109 ARG A N 1
ATOM 796 C CA . ARG A 1 109 ? 16.977 23.552 -8.703 1.00 74.75 109 ARG A CA 1
ATOM 797 C C . ARG A 1 109 ? 16.987 24.824 -9.537 1.00 74.75 109 ARG A C 1
ATOM 799 O O . ARG A 1 109 ? 17.975 25.131 -10.198 1.00 74.75 109 ARG A O 1
ATOM 806 N N . ARG A 1 110 ? 15.845 25.503 -9.552 1.00 71.06 110 ARG A N 1
ATOM 807 C CA . ARG A 1 110 ? 15.638 26.777 -10.222 1.00 71.06 110 ARG A CA 1
ATOM 808 C C . ARG A 1 110 ? 16.645 27.766 -9.624 1.00 71.06 110 ARG A C 1
ATOM 810 O O . ARG A 1 110 ? 16.555 28.075 -8.438 1.00 71.06 110 ARG A O 1
ATOM 817 N N . ARG A 1 111 ? 17.656 28.124 -10.418 1.00 57.12 111 ARG A N 1
ATOM 818 C CA . ARG A 1 111 ? 18.533 29.277 -10.187 1.00 57.12 111 ARG A CA 1
ATOM 819 C C . ARG A 1 111 ? 17.887 30.508 -10.801 1.00 57.12 111 ARG A C 1
ATOM 821 O O . ARG A 1 111 ? 17.171 30.329 -11.813 1.00 57.12 111 ARG A O 1
#